Protein AF-A0A353PUF6-F1 (afdb_monomer_lite)

Radius of gyration: 15.51 Å; chains: 1; bounding box: 35×23×38 Å

Secondary structure (DSSP, 8-state):
--TT-SSSTT-------HHHHHHHHHHHHPPTT---S------SS--HHHHHHHHHTT------TT-

pLDDT: mean 95.95, std 4.17, range [77.81, 98.5]

Structure (mmCIF, N/CA/C/O backbone):
data_AF-A0A353PUF6-F1
#
_entry.id   AF-A0A353PUF6-F1
#
loop_
_atom_site.group_PDB
_atom_site.id
_atom_site.type_symbol
_atom_site.label_atom_id
_atom_site.label_alt_id
_atom_site.label_comp_id
_atom_site.label_asym_id
_atom_site.label_entity_id
_atom_site.label_seq_id
_atom_site.pdbx_PDB_ins_code
_atom_site.Cartn_x
_atom_site.Cartn_y
_atom_site.Cartn_z
_atom_site.occupancy
_atom_site.B_iso_or_equiv
_atom_site.auth_seq_id
_atom_site.auth_comp_id
_atom_site.auth_asym_id
_atom_site.auth_atom_id
_atom_site.pdbx_PDB_model_num
ATOM 1 N N . VAL A 1 1 ? 16.817 -4.925 -7.064 1.00 93.19 1 VAL A N 1
ATOM 2 C CA . VAL A 1 1 ? 17.772 -4.737 -8.179 1.00 93.19 1 VAL A CA 1
ATOM 3 C C . VAL A 1 1 ? 19.160 -4.660 -7.568 1.00 93.19 1 VAL A C 1
ATOM 5 O O . VAL A 1 1 ? 19.272 -4.087 -6.488 1.00 93.19 1 VAL A O 1
ATOM 8 N N . ALA A 1 2 ? 20.167 -5.306 -8.156 1.00 96.69 2 ALA A N 1
ATOM 9 C CA . ALA A 1 2 ? 21.531 -5.244 -7.630 1.00 96.69 2 ALA A CA 1
ATOM 10 C C . ALA A 1 2 ? 22.129 -3.844 -7.842 1.00 96.69 2 ALA A C 1
ATOM 12 O O . ALA A 1 2 ? 21.824 -3.174 -8.828 1.00 96.69 2 ALA A O 1
ATOM 13 N N . TYR A 1 3 ? 22.970 -3.398 -6.911 1.00 96.81 3 TYR A N 1
ATOM 14 C CA . TYR A 1 3 ? 23.693 -2.137 -7.061 1.00 96.81 3 TYR A CA 1
ATOM 15 C C . TYR A 1 3 ? 24.600 -2.188 -8.304 1.00 96.81 3 TYR A C 1
ATOM 17 O O . TYR A 1 3 ? 25.303 -3.174 -8.509 1.00 96.81 3 TYR A O 1
ATOM 25 N N . GLY A 1 4 ? 24.571 -1.136 -9.126 1.00 97.12 4 GLY A N 1
ATOM 26 C CA . GLY A 1 4 ? 25.361 -1.023 -10.361 1.00 97.12 4 GLY A CA 1
ATOM 27 C C . GLY A 1 4 ? 24.632 -1.417 -11.655 1.00 97.12 4 GLY A C 1
ATOM 28 O O . GLY A 1 4 ? 25.117 -1.096 -12.739 1.00 97.12 4 GLY A O 1
ATOM 29 N N . GLU A 1 5 ? 23.457 -2.048 -11.577 1.00 97.44 5 GLU A N 1
ATOM 30 C CA . GLU A 1 5 ? 22.597 -2.277 -12.748 1.00 97.44 5 GLU A CA 1
ATOM 31 C C . GLU A 1 5 ? 22.102 -0.946 -13.341 1.00 97.44 5 GLU A C 1
ATOM 33 O O . GLU A 1 5 ? 21.704 -0.035 -12.615 1.00 97.44 5 GLU A O 1
ATOM 38 N N . LYS A 1 6 ? 22.078 -0.840 -14.677 1.00 98.00 6 LYS A N 1
ATOM 39 C CA . LYS A 1 6 ? 21.616 0.376 -15.377 1.00 98.00 6 LYS A CA 1
ATOM 40 C C . LYS A 1 6 ? 20.092 0.487 -15.470 1.00 98.00 6 LYS A C 1
ATOM 42 O O . LYS A 1 6 ? 19.581 1.563 -15.761 1.00 98.00 6 LYS A O 1
ATOM 47 N N . THR A 1 7 ? 19.369 -0.621 -15.290 1.00 98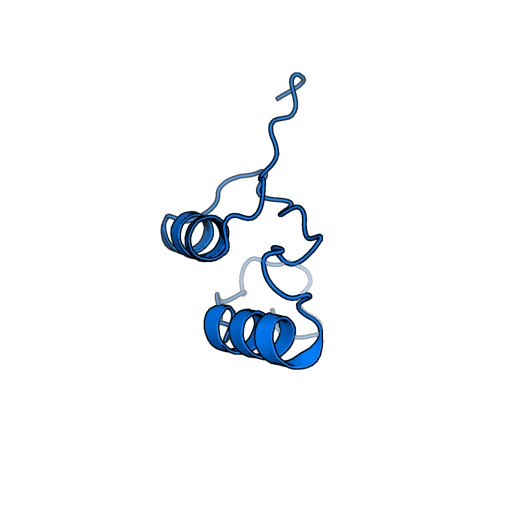.19 7 THR A N 1
ATOM 48 C CA . THR A 1 7 ? 17.905 -0.678 -15.418 1.00 98.19 7 THR A CA 1
ATOM 49 C C . THR A 1 7 ? 17.294 -1.565 -14.331 1.00 98.19 7 THR A C 1
ATOM 51 O O . THR A 1 7 ? 17.997 -2.314 -13.657 1.00 98.19 7 THR A O 1
ATOM 54 N N . ALA A 1 8 ? 15.972 -1.503 -14.160 1.00 97.38 8 ALA A N 1
ATOM 55 C CA . ALA A 1 8 ? 15.262 -2.275 -13.139 1.00 97.38 8 ALA A CA 1
ATOM 56 C C . ALA A 1 8 ? 14.826 -3.689 -13.584 1.00 97.38 8 ALA A C 1
ATOM 58 O O . ALA A 1 8 ? 14.264 -4.422 -12.771 1.00 97.38 8 ALA A O 1
ATOM 59 N N . VAL A 1 9 ? 15.075 -4.085 -14.842 1.00 97.94 9 VAL A N 1
ATOM 60 C CA . VAL A 1 9 ? 14.520 -5.320 -15.443 1.00 97.94 9 VAL A CA 1
ATOM 61 C C . VAL A 1 9 ? 14.983 -6.598 -14.739 1.00 97.94 9 VAL A C 1
ATOM 63 O O . VAL A 1 9 ? 14.206 -7.534 -14.595 1.00 97.94 9 VAL A O 1
A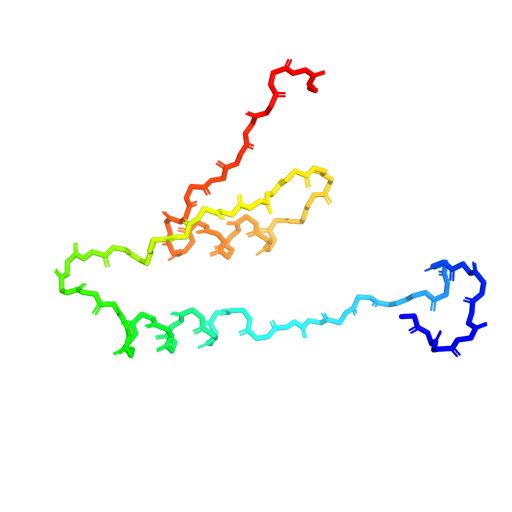TOM 66 N N . ASN A 1 10 ? 16.211 -6.606 -14.207 1.00 97.88 10 ASN A N 1
ATOM 67 C CA . ASN A 1 10 ? 16.804 -7.728 -13.466 1.00 97.88 10 ASN A CA 1
ATOM 68 C C . ASN A 1 10 ? 16.449 -7.689 -11.963 1.00 97.88 10 ASN A C 1
ATOM 70 O O . ASN A 1 10 ? 17.221 -8.089 -11.087 1.00 97.88 10 ASN A O 1
ATOM 74 N N . GLY A 1 11 ? 15.295 -7.107 -11.637 1.00 97.44 11 GLY A N 1
ATOM 75 C CA . GLY A 1 11 ? 14.766 -7.021 -10.285 1.00 97.44 11 GLY A CA 1
ATOM 76 C C . GLY A 1 11 ? 14.102 -8.313 -9.813 1.00 97.44 11 GLY A C 1
ATOM 77 O O . GLY A 1 11 ? 13.899 -9.264 -10.559 1.00 97.44 11 GLY A O 1
ATOM 78 N N . LYS A 1 12 ? 13.731 -8.327 -8.533 1.00 97.81 12 LYS A N 1
ATOM 79 C CA . LYS A 1 12 ? 12.862 -9.353 -7.956 1.00 97.81 12 LYS A CA 1
ATOM 80 C C . LYS A 1 12 ? 11.969 -8.732 -6.897 1.00 97.81 12 LYS A C 1
ATOM 82 O O . LYS A 1 12 ? 12.416 -7.853 -6.158 1.00 97.81 12 LYS A O 1
ATOM 87 N N . TRP A 1 13 ? 10.740 -9.225 -6.809 1.00 97.38 13 TRP A N 1
ATOM 88 C CA . TRP A 1 13 ? 9.847 -8.926 -5.698 1.00 97.38 13 TRP A CA 1
ATOM 89 C C . TRP A 1 13 ? 10.306 -9.682 -4.455 1.00 97.38 13 TRP A C 1
ATOM 91 O O . TRP A 1 13 ? 10.486 -10.898 -4.494 1.00 97.38 13 TRP A O 1
ATOM 101 N N . ILE A 1 14 ? 10.491 -8.965 -3.349 1.0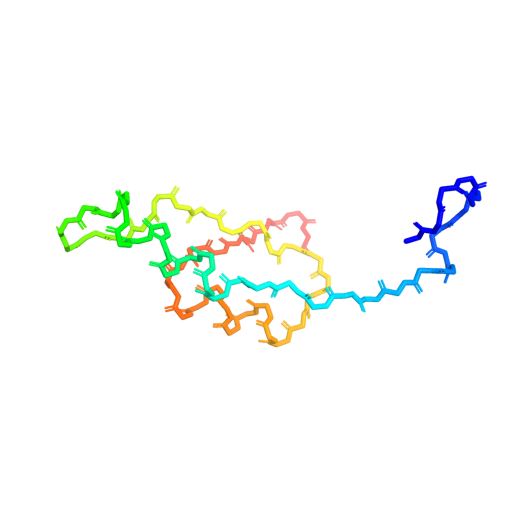0 97.81 14 ILE A N 1
ATOM 102 C CA . ILE A 1 14 ? 10.812 -9.540 -2.041 1.00 97.81 14 ILE A CA 1
ATOM 103 C C . ILE A 1 14 ? 9.672 -9.187 -1.091 1.00 97.81 14 ILE A C 1
ATOM 105 O O . ILE A 1 14 ? 9.311 -8.018 -0.969 1.00 97.81 14 ILE A O 1
ATOM 109 N N . LYS A 1 15 ? 9.084 -10.194 -0.436 1.00 97.94 15 LYS A N 1
ATOM 110 C CA . LYS A 1 15 ? 8.010 -9.973 0.541 1.00 97.94 15 LYS A CA 1
ATOM 111 C C . LYS A 1 15 ? 8.572 -9.244 1.770 1.00 97.94 15 LYS A C 1
ATOM 113 O O . LYS A 1 15 ? 9.632 -9.603 2.278 1.00 97.94 15 LYS A O 1
ATOM 118 N N . ALA A 1 16 ? 7.839 -8.241 2.242 1.00 97.69 16 ALA A N 1
ATOM 119 C CA . ALA A 1 16 ? 8.143 -7.482 3.451 1.00 97.69 16 ALA A CA 1
ATOM 120 C C . ALA A 1 16 ? 7.168 -7.854 4.588 1.00 97.69 16 ALA A C 1
ATOM 122 O O . ALA A 1 16 ? 6.032 -8.248 4.305 1.00 97.69 16 ALA A O 1
ATOM 123 N N . PRO A 1 17 ? 7.563 -7.702 5.866 1.00 97.69 17 PRO A N 1
ATOM 124 C CA . PRO A 1 17 ? 6.734 -8.047 7.025 1.00 97.69 17 PRO A CA 1
ATOM 125 C C . PRO A 1 17 ? 5.711 -6.940 7.351 1.00 97.69 17 PRO A C 1
ATOM 127 O O . PRO A 1 17 ? 5.726 -6.341 8.428 1.00 97.69 17 PRO A O 1
ATOM 130 N N . GLY A 1 18 ? 4.847 -6.605 6.386 1.00 96.69 18 GLY A N 1
ATOM 131 C CA . GLY A 1 18 ? 3.935 -5.459 6.487 1.00 96.69 18 GLY A CA 1
ATOM 132 C C . GLY A 1 18 ? 2.960 -5.565 7.663 1.00 96.69 18 GLY A C 1
ATOM 133 O O . GLY A 1 18 ? 2.778 -4.612 8.419 1.00 96.69 18 GLY A O 1
ATOM 134 N N . LYS A 1 19 ? 2.374 -6.748 7.882 1.00 97.19 19 LYS A N 1
ATOM 135 C CA . LYS A 1 19 ? 1.390 -6.962 8.954 1.00 97.19 19 LYS A CA 1
ATOM 136 C C . LYS A 1 19 ? 2.032 -6.890 10.338 1.00 97.19 19 LYS A C 1
ATOM 138 O O . LYS A 1 19 ? 1.451 -6.324 11.262 1.00 97.19 19 LYS A O 1
ATOM 143 N N . GLU A 1 20 ? 3.221 -7.460 10.494 1.00 98.25 20 GLU A N 1
ATOM 144 C CA . GLU A 1 20 ? 3.999 -7.444 11.732 1.00 98.25 20 GLU A CA 1
ATOM 145 C C . GLU A 1 20 ? 4.419 -6.019 12.098 1.00 98.25 20 GLU A C 1
ATOM 147 O O . GLU A 1 20 ? 4.332 -5.632 13.270 1.00 98.25 20 GLU A O 1
ATOM 152 N N . LEU A 1 21 ? 4.815 -5.227 11.096 1.00 97.94 21 LEU A N 1
ATOM 153 C CA . LEU A 1 21 ? 5.143 -3.817 11.265 1.00 97.94 21 LEU A CA 1
ATOM 154 C C . LEU A 1 21 ? 3.935 -3.037 11.792 1.00 97.94 21 LEU A C 1
ATOM 156 O O . LEU A 1 21 ? 4.012 -2.459 12.876 1.00 97.94 21 LEU A O 1
ATOM 160 N N . PHE A 1 22 ? 2.801 -3.064 11.086 1.00 96.75 22 PHE A N 1
ATOM 161 C CA . PHE A 1 22 ? 1.632 -2.264 11.469 1.00 96.75 22 PHE A CA 1
ATOM 162 C C . PHE A 1 22 ? 1.000 -2.717 12.789 1.00 96.75 22 PHE A C 1
ATOM 164 O O . PHE A 1 22 ? 0.619 -1.871 13.596 1.00 96.75 22 PHE A O 1
ATOM 171 N N . LYS A 1 23 ? 1.000 -4.022 13.099 1.00 96.12 23 LYS A N 1
ATOM 172 C CA . LYS A 1 23 ? 0.632 -4.512 14.442 1.00 96.12 23 LYS A CA 1
ATOM 173 C C . LYS A 1 23 ? 1.546 -3.947 15.528 1.00 96.12 23 LYS A C 1
ATOM 175 O O . LYS A 1 23 ? 1.086 -3.599 16.616 1.00 96.12 23 LYS A O 1
ATOM 180 N N . THR A 1 24 ? 2.849 -3.878 15.260 1.00 97.06 24 THR A N 1
ATOM 181 C CA . THR A 1 24 ? 3.816 -3.337 16.220 1.00 97.06 24 THR A CA 1
ATOM 182 C C . THR A 1 24 ? 3.612 -1.843 16.425 1.00 97.06 24 THR A C 1
ATOM 184 O O . THR A 1 24 ? 3.599 -1.404 17.574 1.00 97.06 24 THR A O 1
ATOM 187 N N . LEU A 1 25 ? 3.388 -1.089 15.347 1.00 95.88 25 LEU A N 1
ATOM 188 C CA . LEU A 1 25 ? 3.087 0.339 15.407 1.00 95.88 25 LEU A CA 1
ATOM 189 C C . LEU A 1 25 ? 1.790 0.602 16.171 1.00 95.88 25 LEU A C 1
ATOM 191 O O . LEU A 1 25 ? 1.801 1.393 17.104 1.00 95.88 25 LEU A O 1
ATOM 195 N N . GLN A 1 26 ? 0.709 -0.120 15.875 1.00 94.25 26 GLN A N 1
ATOM 196 C CA . GLN A 1 26 ? -0.568 0.051 16.570 1.00 94.25 26 GLN A CA 1
ATOM 197 C C . GLN A 1 26 ? -0.441 -0.226 18.072 1.00 94.25 26 GLN A C 1
ATOM 199 O O . GLN A 1 26 ? -0.969 0.515 18.891 1.00 94.25 26 GLN A O 1
ATOM 204 N N . ARG A 1 27 ? 0.330 -1.248 18.460 1.00 94.19 27 ARG A N 1
ATOM 205 C CA . ARG A 1 27 ? 0.585 -1.554 19.874 1.00 94.19 27 ARG A CA 1
ATOM 206 C C . ARG A 1 27 ? 1.441 -0.500 20.582 1.00 94.19 27 ARG A C 1
ATOM 208 O O . ARG A 1 27 ? 1.290 -0.319 21.785 1.00 94.19 27 ARG A O 1
ATOM 215 N N . LYS A 1 28 ? 2.414 0.096 19.888 1.00 95.75 28 LYS A N 1
ATOM 216 C CA . LYS A 1 28 ? 3.407 1.000 20.496 1.00 95.75 28 LYS A CA 1
ATOM 217 C C . LYS A 1 28 ? 2.997 2.468 20.446 1.00 95.75 28 LYS A C 1
ATOM 219 O O . LYS A 1 28 ? 3.380 3.211 21.339 1.00 95.75 28 LYS A O 1
ATOM 224 N N . LEU A 1 29 ? 2.270 2.857 19.406 1.00 94.19 29 LEU A N 1
ATOM 225 C CA . LEU A 1 29 ? 1.965 4.243 19.055 1.00 94.19 29 LEU A CA 1
ATOM 226 C C . LEU A 1 29 ? 0.464 4.488 18.857 1.00 94.19 29 LEU A C 1
ATOM 228 O O . LEU A 1 29 ? 0.067 5.635 18.699 1.00 94.19 29 LEU A O 1
ATOM 232 N N . GLY A 1 30 ? -0.366 3.441 18.817 1.00 89.06 30 GLY A N 1
ATOM 233 C CA . GLY A 1 30 ? -1.807 3.595 18.645 1.00 89.06 30 GLY A CA 1
ATOM 234 C C . GLY A 1 30 ? -2.467 4.173 19.892 1.00 89.06 30 GLY A C 1
ATOM 235 O O . GLY A 1 30 ? -2.212 3.728 21.014 1.00 89.06 30 GLY A O 1
ATOM 236 N N . GLU A 1 31 ? -3.354 5.140 19.686 1.00 88.19 31 GLU A N 1
ATOM 237 C CA . GLU A 1 31 ? -4.238 5.639 20.733 1.00 88.19 31 GLU A CA 1
ATOM 238 C C . GLU A 1 31 ? -5.448 4.711 20.898 1.00 88.19 31 GLU A C 1
ATOM 240 O O . GLU A 1 31 ? -5.906 4.060 19.953 1.00 88.19 31 GLU A O 1
ATOM 245 N N . LYS A 1 32 ? -5.982 4.616 22.122 1.00 79.81 32 LYS A N 1
ATOM 246 C CA . LYS A 1 32 ? -7.130 3.742 22.395 1.00 79.81 32 LYS A CA 1
ATOM 247 C C . LYS A 1 32 ? -8.327 4.159 21.542 1.00 79.81 32 LYS A C 1
ATOM 249 O O . LYS A 1 32 ? -8.817 5.275 21.660 1.00 79.81 32 LYS A O 1
ATOM 254 N N . GLY A 1 33 ? -8.826 3.215 20.747 1.00 77.81 33 GLY A N 1
ATOM 255 C CA . GLY A 1 33 ? -10.004 3.417 19.905 1.00 77.81 33 GLY A CA 1
ATOM 256 C C . GLY A 1 33 ? -9.740 4.206 18.623 1.00 77.81 33 GLY A C 1
ATOM 257 O O . GLY A 1 33 ? -10.703 4.579 17.963 1.00 77.81 33 GLY A O 1
ATOM 258 N N . GLN A 1 34 ? -8.476 4.449 18.258 1.00 83.25 34 GLN A N 1
ATOM 259 C CA . GLN A 1 34 ? -8.120 5.139 17.020 1.00 83.25 34 GLN A CA 1
ATOM 260 C C . GLN A 1 34 ? -7.237 4.278 16.113 1.00 83.25 34 GLN A C 1
ATOM 262 O O . GLN A 1 34 ? -6.430 3.462 16.568 1.00 83.25 34 GLN A O 1
ATOM 267 N N . ASN A 1 35 ? -7.389 4.487 14.806 1.00 86.06 35 ASN A N 1
ATOM 268 C CA . ASN A 1 35 ? -6.493 3.927 13.801 1.00 86.06 35 ASN A CA 1
ATOM 269 C C . ASN A 1 35 ? -5.199 4.745 13.730 1.00 86.06 35 ASN A C 1
ATOM 271 O O . ASN A 1 35 ? -5.166 5.915 14.110 1.00 86.06 35 ASN A O 1
ATOM 275 N N . LEU A 1 36 ? -4.122 4.128 13.236 1.00 93.88 36 LEU A N 1
ATOM 276 C CA . LEU A 1 36 ? -2.886 4.866 12.971 1.00 93.88 36 LEU A CA 1
ATOM 277 C C . LEU A 1 36 ? -3.168 5.960 11.924 1.00 93.88 36 LEU A C 1
ATOM 279 O O . LEU A 1 36 ? -3.864 5.670 10.947 1.00 93.88 36 LEU A O 1
ATOM 283 N N . PRO A 1 37 ? -2.623 7.181 12.083 1.00 94.94 37 PRO A N 1
ATOM 284 C CA . PRO A 1 37 ? -2.847 8.293 11.159 1.00 94.94 37 PRO A CA 1
ATOM 285 C C . PRO A 1 37 ? -2.023 8.107 9.874 1.00 94.94 37 PRO A C 1
ATOM 287 O O . PRO A 1 37 ? -1.060 8.825 9.616 1.00 94.94 37 PRO A O 1
ATOM 290 N N . ILE A 1 38 ? -2.370 7.088 9.089 1.00 96.44 38 ILE A N 1
ATOM 291 C CA . ILE A 1 38 ? -1.676 6.673 7.870 1.00 96.44 38 ILE A CA 1
ATOM 292 C C . ILE A 1 38 ? -2.665 6.725 6.711 1.00 96.44 38 ILE A C 1
ATOM 294 O O . ILE A 1 38 ? -3.748 6.154 6.793 1.00 96.44 38 ILE A O 1
ATOM 298 N N . ILE A 1 39 ? -2.258 7.370 5.621 1.00 97.75 39 ILE A N 1
ATOM 299 C CA . ILE A 1 39 ? -2.914 7.284 4.315 1.00 97.75 39 ILE A CA 1
ATOM 300 C C . ILE A 1 39 ? -1.991 6.449 3.429 1.00 97.75 39 ILE A C 1
ATOM 302 O O . ILE A 1 39 ? -0.796 6.737 3.343 1.00 97.75 39 ILE A O 1
ATOM 306 N N . ALA A 1 40 ? -2.521 5.392 2.822 1.00 98.12 40 ALA A N 1
ATOM 307 C CA . ALA A 1 40 ? -1.766 4.543 1.915 1.00 98.12 40 ALA A CA 1
ATOM 308 C C . ALA A 1 40 ? -1.742 5.182 0.521 1.00 98.12 40 ALA A C 1
ATOM 310 O O . ALA A 1 40 ? -2.785 5.347 -0.106 1.00 98.12 40 ALA A O 1
ATOM 311 N N . GLU A 1 41 ? -0.553 5.525 0.034 1.00 98.31 41 GLU A N 1
ATOM 312 C CA . GLU A 1 41 ? -0.352 5.778 -1.392 1.00 98.31 41 GLU A CA 1
ATOM 313 C C . GLU A 1 41 ? -0.391 4.421 -2.110 1.00 98.31 41 GLU A C 1
ATOM 315 O O . GLU A 1 41 ? 0.447 3.555 -1.860 1.00 98.31 41 GLU A O 1
ATOM 320 N N . ASP A 1 42 ? -1.442 4.200 -2.897 1.00 97.81 42 ASP A N 1
ATOM 321 C CA . ASP A 1 42 ? -1.782 2.919 -3.523 1.00 97.81 42 ASP A CA 1
ATOM 322 C C . ASP A 1 42 ? -2.152 3.073 -5.010 1.00 97.81 42 ASP A C 1
ATOM 324 O O . ASP A 1 42 ? -2.979 2.328 -5.546 1.00 97.81 42 ASP A O 1
ATOM 328 N N . LEU A 1 43 ? -1.546 4.055 -5.684 1.00 97.88 43 LEU A N 1
ATOM 329 C CA . LEU A 1 43 ? -1.726 4.281 -7.114 1.00 97.88 43 LEU A CA 1
ATOM 330 C C . LEU A 1 43 ? -0.887 3.292 -7.947 1.00 97.88 43 LEU A C 1
ATOM 332 O O . LEU A 1 43 ? -0.027 2.562 -7.454 1.00 97.88 43 LEU A O 1
ATOM 336 N N . GLY A 1 44 ? -1.134 3.274 -9.259 1.00 97.25 44 GLY A N 1
ATOM 337 C CA . GLY A 1 44 ? -0.508 2.322 -10.177 1.00 97.25 44 GLY A CA 1
ATOM 338 C C . GLY A 1 44 ? -1.139 0.927 -10.118 1.00 97.25 44 GLY A C 1
ATOM 339 O O . GLY A 1 44 ? -2.234 0.733 -9.594 1.00 97.25 44 GLY A O 1
ATOM 340 N N . VAL A 1 45 ? -0.464 -0.059 -10.716 1.00 97.81 45 VAL A N 1
ATOM 341 C CA . VAL A 1 45 ? -0.922 -1.456 -10.692 1.00 97.81 45 VAL A CA 1
ATOM 342 C C . VAL A 1 45 ? -0.419 -2.117 -9.413 1.00 97.81 45 VAL A C 1
ATOM 344 O O . VAL A 1 45 ? 0.778 -2.371 -9.270 1.00 97.81 45 VAL A O 1
ATOM 347 N N . ILE A 1 46 ? -1.342 -2.411 -8.502 1.00 97.94 46 ILE A N 1
ATOM 348 C CA . ILE A 1 46 ? -1.071 -3.091 -7.232 1.00 97.94 46 ILE A CA 1
ATOM 349 C C . ILE A 1 46 ? -1.620 -4.520 -7.243 1.00 97.94 46 ILE A C 1
ATOM 351 O O . ILE A 1 46 ? -2.398 -4.901 -8.117 1.00 97.94 46 ILE A O 1
ATOM 355 N N . THR A 1 47 ? -1.194 -5.330 -6.274 1.00 98.25 47 THR A N 1
ATOM 356 C CA . THR A 1 47 ? -1.661 -6.715 -6.135 1.00 98.25 47 THR A CA 1
ATOM 357 C C . THR A 1 47 ? -2.774 -6.824 -5.085 1.00 98.25 47 THR A C 1
ATOM 359 O O . THR A 1 47 ? -2.820 -5.997 -4.169 1.00 98.25 47 THR A O 1
ATOM 362 N N . PRO A 1 48 ? -3.633 -7.862 -5.133 1.00 98.50 48 PRO A N 1
ATOM 363 C CA . PRO A 1 48 ? -4.667 -8.075 -4.115 1.00 98.50 48 PRO A CA 1
ATOM 364 C C . PRO A 1 48 ? -4.116 -8.174 -2.684 1.00 98.50 48 PRO A C 1
ATOM 366 O O . PRO A 1 48 ? -4.797 -7.826 -1.723 1.00 98.50 48 PRO A O 1
ATOM 369 N N . GLU A 1 49 ? -2.866 -8.621 -2.503 1.00 98.19 49 GLU A N 1
ATOM 370 C CA . GLU A 1 49 ? -2.250 -8.659 -1.172 1.00 98.19 49 GLU A CA 1
ATOM 371 C C . GLU A 1 49 ? -1.915 -7.265 -0.621 1.00 98.19 49 GLU A C 1
ATOM 373 O O . GLU A 1 49 ? -1.858 -7.103 0.599 1.00 98.19 49 GLU 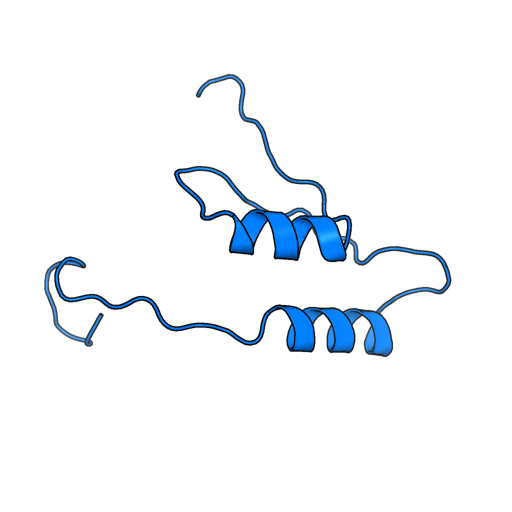A O 1
ATOM 378 N N . VAL A 1 50 ? -1.710 -6.266 -1.488 1.00 98.38 50 VAL A N 1
ATOM 379 C CA . VAL A 1 50 ? -1.542 -4.861 -1.07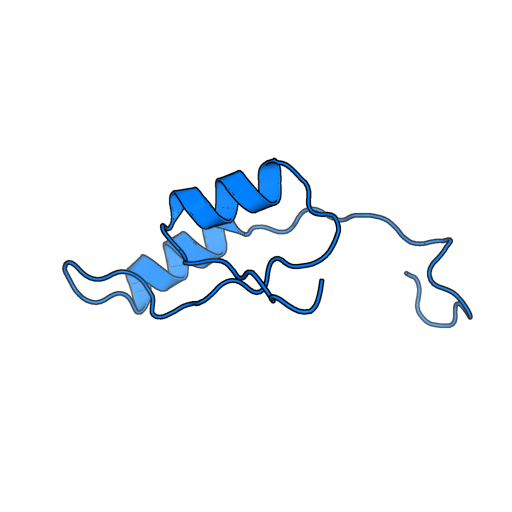9 1.00 98.38 50 VAL A CA 1
ATOM 380 C C . VAL A 1 50 ? -2.871 -4.306 -0.572 1.00 98.38 50 VAL A C 1
ATOM 382 O O . VAL A 1 50 ? -2.913 -3.740 0.521 1.00 98.38 50 VAL A O 1
ATOM 385 N N . GLU A 1 51 ? -3.959 -4.537 -1.311 1.00 98.44 51 GLU A N 1
ATOM 386 C CA . GLU A 1 51 ? -5.315 -4.136 -0.909 1.00 98.44 51 GLU A CA 1
ATOM 387 C C . GLU A 1 51 ? -5.706 -4.787 0.422 1.00 98.44 51 GLU A C 1
ATOM 389 O O . GLU A 1 51 ? -6.079 -4.099 1.370 1.00 98.44 51 GLU A O 1
ATOM 394 N N . ALA A 1 52 ? -5.505 -6.103 0.544 1.00 98.44 52 ALA A N 1
ATOM 395 C CA . ALA A 1 52 ? -5.798 -6.837 1.770 1.00 98.44 52 ALA A CA 1
ATOM 396 C C . ALA A 1 52 ? -4.991 -6.324 2.975 1.00 98.44 52 ALA A C 1
ATOM 398 O O . ALA A 1 52 ? -5.505 -6.289 4.096 1.00 98.44 52 ALA A O 1
ATOM 399 N N . LEU A 1 53 ? -3.730 -5.920 2.770 1.00 98.31 53 LEU A N 1
ATOM 400 C CA . LEU A 1 53 ? -2.924 -5.327 3.833 1.00 98.31 53 LEU A CA 1
ATOM 401 C C . LEU A 1 53 ? -3.492 -3.967 4.255 1.00 98.31 53 LEU A C 1
ATOM 403 O O . LEU A 1 53 ? -3.740 -3.784 5.446 1.00 98.31 53 LEU A O 1
ATOM 407 N N . ARG A 1 54 ? -3.737 -3.054 3.305 1.00 98.25 54 ARG A N 1
ATOM 408 C CA . ARG A 1 54 ? -4.324 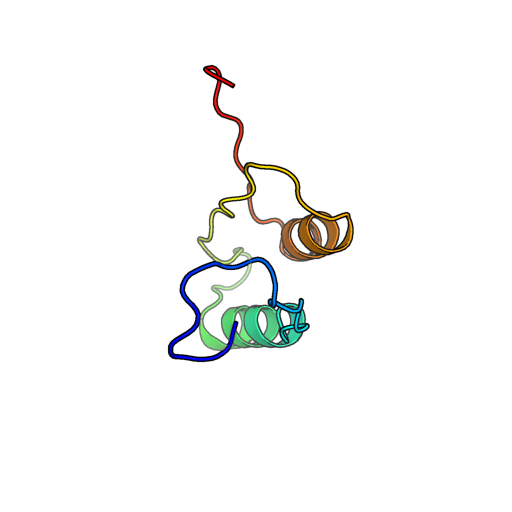-1.724 3.549 1.00 98.25 54 ARG A CA 1
ATOM 409 C C . ARG A 1 54 ? -5.649 -1.832 4.313 1.00 98.25 54 ARG A C 1
ATOM 411 O O . ARG A 1 54 ? -5.812 -1.218 5.369 1.00 98.25 54 ARG A O 1
ATOM 418 N N . ASP A 1 55 ? -6.553 -2.673 3.820 1.00 97.88 55 ASP A N 1
ATOM 419 C CA . ASP A 1 55 ? -7.916 -2.808 4.339 1.00 97.88 55 ASP A CA 1
ATOM 420 C C . ASP A 1 55 ? -7.934 -3.465 5.725 1.00 97.88 55 ASP A C 1
ATOM 422 O O . ASP A 1 55 ? -8.740 -3.090 6.578 1.00 97.88 55 ASP A O 1
ATOM 426 N N . SER A 1 56 ? -6.993 -4.377 6.009 1.00 96.50 56 SER A N 1
ATOM 427 C CA . SER A 1 56 ? -6.888 -5.020 7.329 1.00 96.50 56 SER A CA 1
ATOM 428 C C . SER A 1 56 ? -6.557 -4.056 8.474 1.00 96.50 56 SER A C 1
ATOM 430 O O . SER A 1 56 ? -6.833 -4.376 9.630 1.00 96.50 56 SER A O 1
ATOM 432 N N . PHE A 1 57 ? -5.990 -2.889 8.159 1.00 95.50 57 PHE A N 1
ATOM 433 C CA . PHE A 1 57 ? -5.721 -1.812 9.115 1.00 95.50 57 PHE A CA 1
ATOM 434 C C . PHE A 1 57 ? -6.604 -0.578 8.878 1.00 95.50 57 PHE A C 1
ATOM 436 O O . PHE A 1 57 ? -6.407 0.444 9.533 1.00 95.50 57 PHE A O 1
ATOM 443 N N . GLN A 1 58 ? -7.588 -0.683 7.975 1.00 95.50 58 GLN A N 1
ATOM 444 C CA . GLN A 1 58 ? -8.519 0.387 7.607 1.00 95.50 58 GLN A CA 1
ATOM 445 C C . GLN A 1 58 ? -7.819 1.687 7.182 1.00 95.50 58 GLN A C 1
ATOM 447 O O . GLN A 1 58 ? -8.302 2.784 7.471 1.00 95.50 58 GLN A O 1
ATOM 452 N N . PHE A 1 59 ? -6.671 1.575 6.511 1.00 97.31 59 PHE A N 1
ATOM 453 C CA . PHE A 1 59 ? -5.990 2.752 5.987 1.00 97.31 59 PHE A CA 1
ATOM 454 C C . PHE A 1 59 ? -6.724 3.264 4.742 1.00 97.31 59 PHE A C 1
ATOM 456 O O . PHE A 1 59 ? -6.992 2.474 3.835 1.00 97.31 59 PHE A O 1
ATOM 463 N N . PRO A 1 60 ? -7.057 4.563 4.661 1.00 98.06 60 PRO A N 1
ATOM 464 C CA . PRO A 1 60 ? -7.579 5.140 3.431 1.00 98.06 60 PRO A CA 1
ATOM 465 C C . PRO A 1 60 ? -6.529 5.049 2.317 1.00 98.06 60 PRO A C 1
ATOM 467 O O . PRO A 1 60 ? -5.349 5.315 2.550 1.00 98.06 60 PRO A O 1
ATOM 470 N N . GLY A 1 61 ? -6.980 4.671 1.122 1.00 97.81 61 GLY A N 1
ATOM 471 C CA . GLY A 1 61 ? -6.202 4.729 -0.118 1.00 97.81 61 GLY A CA 1
ATOM 472 C C . GLY A 1 61 ? -6.418 6.036 -0.884 1.00 97.81 61 GLY A C 1
ATOM 473 O O . GLY A 1 61 ? -7.024 6.984 -0.375 1.00 97.81 61 GLY A O 1
ATOM 474 N N . MET A 1 62 ? -5.974 6.075 -2.137 1.00 98.50 62 MET A N 1
ATOM 475 C CA . MET A 1 62 ? -6.036 7.246 -3.006 1.00 98.50 62 MET A CA 1
ATOM 476 C C . MET A 1 62 ? -6.750 6.954 -4.331 1.00 98.50 62 MET A C 1
ATOM 478 O O . MET A 1 62 ? -6.672 5.873 -4.916 1.00 98.50 62 MET A O 1
ATOM 482 N N . LYS A 1 63 ? -7.438 7.977 -4.843 1.00 97.88 63 LYS A N 1
ATOM 483 C CA . LYS A 1 63 ? -7.915 8.066 -6.228 1.00 97.88 63 LYS A CA 1
ATOM 484 C C . LYS A 1 63 ? -7.637 9.480 -6.722 1.00 97.88 63 LYS A C 1
ATOM 486 O O . LYS A 1 63 ? -7.955 10.444 -6.028 1.00 97.88 63 LYS A O 1
ATOM 491 N N . VAL A 1 64 ? -7.022 9.606 -7.894 1.00 97.75 64 VAL A N 1
ATOM 492 C CA . VAL A 1 64 ? -6.609 10.895 -8.465 1.00 97.75 64 VAL A CA 1
ATOM 493 C C . VAL A 1 64 ? -7.363 11.101 -9.766 1.00 97.75 64 VAL A C 1
ATOM 495 O O . VAL A 1 64 ? -7.151 10.357 -10.706 1.00 97.75 64 VAL A O 1
ATOM 498 N N . LEU A 1 65 ? -8.214 12.127 -9.823 1.00 98.06 65 LEU A N 1
ATOM 499 C CA . LEU A 1 65 ? -9.159 12.341 -10.931 1.00 98.06 65 LEU A CA 1
ATOM 500 C C . LEU A 1 65 ? -8.519 12.553 -12.314 1.00 98.06 65 LEU A C 1
ATOM 502 O O . LEU A 1 65 ? -9.218 12.470 -13.316 1.00 98.06 65 LEU A O 1
ATOM 506 N N . GLN A 1 66 ? -7.229 12.890 -12.383 1.00 98.12 66 GLN A N 1
ATOM 507 C CA . GLN A 1 66 ? -6.516 13.043 -13.660 1.00 98.12 66 GLN A CA 1
ATOM 508 C C . GLN A 1 66 ? -6.133 11.700 -14.304 1.00 98.12 66 GLN A C 1
ATOM 510 O O . GLN A 1 66 ? -5.705 11.697 -15.458 1.00 98.12 66 GLN A O 1
ATOM 515 N N . PHE A 1 67 ? -6.253 10.597 -13.562 1.00 92.06 67 PHE A N 1
ATOM 516 C CA . PHE A 1 67 ? -5.932 9.234 -13.980 1.00 92.06 67 PHE A CA 1
ATOM 517 C C . PHE A 1 67 ? -7.187 8.360 -13.942 1.00 92.06 67 PHE A C 1
ATOM 519 O O . PHE A 1 67 ? -7.236 7.403 -14.745 1.00 92.06 67 PHE A O 1
#

Foldseek 3Di:
DDPPDPDCPPDDDDDDPLQVVLVVCCVPPNDPPDADPDADADDDDDDVVVVVSCVVRVHHYDDDVVD

Sequence (67 aa):
VAYGEKTAVNGKWIKAPGKELFKTLQRKLGEKGQNLPIIAEDLGVITPEVEALRDSFQFPGMKVLQF